Protein AF-A7ZFD3-F1 (afdb_monomer_lite)

Radius of gyration: 21.46 Å; chains: 1; bounding box: 38×35×59 Å

Secondary structure (DSSP, 8-state):
-EEEE-TTS--EEE---TTS-HHHHGGG--SEEEE------SS---SS--SS---EEEEEEEEETTEEEEEEEEES---TT--HHHHHHHHTTT-BSSSS---B--EEEETT---

Sequence (115 aa):
MLRQQIDGLYSKSLVFSTGSDESALIPLLAGKIETYSSFQEGGTAVTATPDPLNRKSVIVGAKTPTGRVSTMITIPHVKQSYMYQNFVADFKNNLNASFDDTTKCDYVTLKFDRL

Structure (mmCIF, N/CA/C/O backbone):
data_AF-A7ZFD3-F1
#
_entry.id   AF-A7ZFD3-F1
#
loop_
_atom_site.group_PDB
_atom_site.id
_atom_site.type_symbol
_atom_site.label_atom_id
_atom_site.label_alt_id
_atom_site.label_comp_id
_atom_site.label_asym_id
_atom_site.label_entity_id
_atom_site.label_seq_id
_atom_site.pdbx_PDB_ins_code
_atom_site.Cartn_x
_atom_site.Cartn_y
_atom_site.Cartn_z
_atom_site.occupancy
_atom_site.B_iso_or_equiv
_atom_site.auth_seq_id
_atom_site.auth_comp_id
_atom_site.auth_asym_id
_atom_site.auth_atom_id
_atom_site.pdbx_PDB_model_num
ATOM 1 N N . MET A 1 1 ? 3.042 -2.813 -25.254 1.00 77.50 1 MET A N 1
ATOM 2 C CA . MET A 1 1 ? 2.691 -4.206 -24.879 1.00 77.50 1 MET A CA 1
ATOM 3 C C . MET A 1 1 ? 2.290 -4.923 -26.152 1.00 77.50 1 MET A C 1
ATOM 5 O O . MET A 1 1 ? 1.434 -4.400 -26.859 1.00 77.50 1 MET A O 1
ATOM 9 N N . LEU A 1 2 ? 2.878 -6.085 -26.438 1.00 83.56 2 LEU A N 1
ATOM 10 C CA . LEU A 1 2 ? 2.490 -6.903 -27.591 1.00 83.56 2 LEU A CA 1
ATOM 11 C C . LEU A 1 2 ? 1.629 -8.071 -27.131 1.00 83.56 2 LEU A C 1
ATOM 13 O O . LEU A 1 2 ? 2.004 -8.802 -26.215 1.00 83.56 2 LEU A O 1
ATOM 17 N N . ARG A 1 3 ? 0.490 -8.267 -27.788 1.00 82.06 3 ARG A N 1
ATOM 18 C CA . ARG A 1 3 ? -0.311 -9.480 -27.649 1.00 82.06 3 ARG A CA 1
ATOM 19 C C . ARG A 1 3 ? -0.097 -10.339 -28.887 1.00 82.06 3 ARG A C 1
ATOM 21 O O . ARG A 1 3 ? -0.378 -9.899 -29.999 1.00 82.06 3 ARG A O 1
ATOM 28 N N . GLN A 1 4 ? 0.402 -11.551 -28.682 1.00 85.00 4 GLN A N 1
ATOM 29 C CA . GLN A 1 4 ? 0.630 -12.528 -29.738 1.00 85.00 4 GLN A CA 1
ATOM 30 C C . GLN A 1 4 ? -0.478 -13.581 -29.717 1.00 85.00 4 GLN A C 1
ATOM 32 O O . GLN A 1 4 ? -0.764 -14.181 -28.674 1.00 85.00 4 GLN A O 1
ATOM 37 N N . GLN A 1 5 ? -1.081 -13.823 -30.878 1.00 84.69 5 GLN A N 1
ATOM 38 C CA . GLN A 1 5 ? -2.065 -14.874 -31.096 1.00 84.69 5 GLN A CA 1
ATOM 39 C C . GLN A 1 5 ? -1.578 -15.814 -32.202 1.00 84.69 5 GLN A C 1
ATOM 41 O O . GLN A 1 5 ? -1.422 -15.411 -33.355 1.00 84.69 5 GLN A O 1
ATOM 46 N N . ILE A 1 6 ? -1.357 -17.076 -31.839 1.00 86.00 6 ILE A N 1
ATOM 47 C CA . ILE A 1 6 ? -1.008 -18.164 -32.756 1.00 86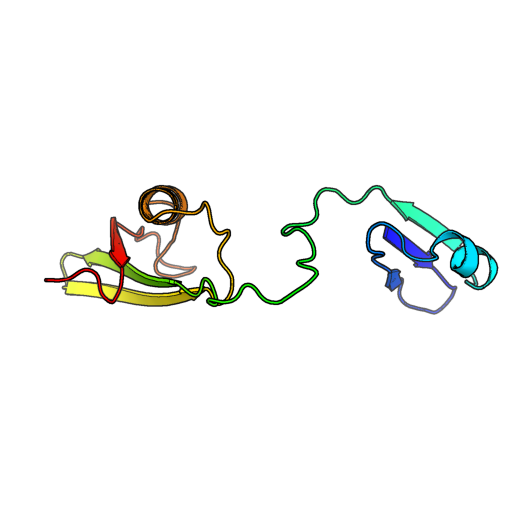.00 6 ILE A CA 1
ATOM 48 C C . ILE A 1 6 ? -2.155 -19.171 -32.714 1.00 86.00 6 ILE A C 1
ATOM 50 O O . ILE A 1 6 ? -2.699 -19.437 -31.641 1.00 86.00 6 ILE A O 1
ATOM 54 N N . ASP A 1 7 ? -2.534 -19.705 -33.871 1.00 81.50 7 ASP A N 1
ATOM 55 C CA . ASP A 1 7 ? -3.617 -20.680 -33.957 1.00 81.50 7 ASP A CA 1
ATOM 56 C C . ASP A 1 7 ? -3.305 -21.941 -33.131 1.00 81.50 7 ASP A C 1
ATOM 58 O O . ASP A 1 7 ? -2.174 -22.430 -33.118 1.00 81.50 7 ASP A O 1
ATOM 62 N N . GLY A 1 8 ? -4.296 -22.428 -32.383 1.00 79.25 8 GLY A N 1
ATOM 63 C CA . GLY A 1 8 ? -4.146 -23.560 -31.460 1.00 79.25 8 GLY A CA 1
ATOM 64 C C . GLY A 1 8 ? -3.370 -23.287 -30.159 1.00 79.25 8 GLY A C 1
ATOM 65 O O . GLY A 1 8 ? -3.196 -24.211 -29.364 1.00 79.25 8 GLY A O 1
ATOM 66 N N . LEU A 1 9 ? -2.923 -22.051 -29.896 1.00 81.62 9 LEU A N 1
ATOM 67 C CA . LEU A 1 9 ? -2.206 -21.672 -28.670 1.00 81.62 9 LEU A CA 1
ATOM 68 C C . LEU A 1 9 ? -2.927 -20.557 -27.905 1.00 81.62 9 LEU A C 1
ATOM 70 O O . LEU A 1 9 ? -3.557 -19.667 -28.477 1.00 81.62 9 LEU A O 1
ATOM 74 N N . TYR A 1 10 ? -2.783 -20.569 -26.580 1.00 82.44 10 TYR A N 1
ATOM 75 C CA . TYR A 1 10 ? -3.254 -19.469 -25.743 1.00 82.44 10 TYR A CA 1
ATOM 76 C C . TYR A 1 10 ? -2.499 -18.178 -26.068 1.00 82.44 10 TYR A C 1
ATOM 78 O O . TYR A 1 10 ? -1.273 -18.185 -26.211 1.00 82.44 10 TYR A O 1
ATOM 86 N N . SER A 1 11 ? -3.230 -17.062 -26.148 1.00 82.88 11 SER A N 1
ATOM 87 C CA . SER A 1 11 ? -2.630 -15.749 -26.385 1.00 82.88 11 SER A CA 1
ATOM 88 C C . SER A 1 11 ? -1.612 -15.415 -25.298 1.00 82.88 11 SER A C 1
ATOM 90 O O . SER A 1 11 ? -1.903 -15.551 -24.109 1.00 82.88 11 SER A O 1
ATOM 92 N N . LYS A 1 12 ? -0.442 -14.922 -25.705 1.00 80.19 12 LYS A N 1
ATOM 93 C CA . LYS A 1 12 ? 0.603 -14.472 -24.783 1.00 80.19 12 LYS A CA 1
ATOM 94 C C . LYS A 1 12 ? 0.780 -12.966 -24.880 1.00 80.19 12 LYS A C 1
ATOM 96 O O . LYS A 1 12 ? 0.753 -12.401 -25.972 1.00 80.19 12 LYS A O 1
ATOM 101 N N . SER A 1 13 ? 0.972 -12.336 -23.728 1.00 81.12 13 SER A N 1
ATOM 102 C CA . SER A 1 13 ? 1.263 -10.909 -23.625 1.00 81.12 13 SER A CA 1
ATOM 103 C C . SER A 1 13 ? 2.730 -10.717 -23.267 1.00 81.12 13 SER A C 1
ATOM 105 O O . SER A 1 13 ? 3.208 -11.285 -22.287 1.00 81.12 13 SER A O 1
ATOM 107 N N . LEU A 1 14 ? 3.430 -9.913 -24.060 1.00 76.69 14 LEU A N 1
ATOM 108 C CA . LEU A 1 14 ? 4.802 -9.484 -23.821 1.00 76.69 14 LEU A CA 1
ATOM 109 C C . LEU A 1 14 ? 4.786 -8.010 -23.403 1.00 76.69 14 LEU A C 1
ATOM 111 O O . LEU A 1 14 ? 4.232 -7.148 -24.098 1.00 76.69 14 LEU A O 1
ATOM 115 N N . VAL A 1 15 ? 5.378 -7.730 -22.245 1.00 75.94 15 VAL A N 1
ATOM 116 C CA . VAL A 1 15 ? 5.545 -6.375 -21.716 1.00 75.94 15 VAL A CA 1
ATOM 117 C C . VAL A 1 15 ? 7.006 -5.987 -21.885 1.00 75.94 15 VAL A C 1
ATOM 119 O O . VAL A 1 15 ? 7.899 -6.723 -21.476 1.00 75.94 15 VAL A O 1
ATOM 122 N N . PHE A 1 16 ? 7.222 -4.840 -22.516 1.00 71.31 16 PHE A N 1
ATOM 123 C CA . PHE A 1 16 ? 8.530 -4.307 -22.870 1.00 71.31 16 PHE A CA 1
ATOM 124 C C . PHE A 1 16 ? 8.791 -3.054 -22.041 1.00 71.31 16 PHE A C 1
ATOM 126 O O . PHE A 1 16 ? 7.879 -2.245 -21.854 1.00 71.31 16 PHE A O 1
ATOM 133 N N . SER A 1 17 ? 10.015 -2.907 -21.541 1.00 69.12 17 SER A N 1
ATOM 134 C CA . SER A 1 17 ? 10.462 -1.699 -20.849 1.00 69.12 17 SER A CA 1
ATOM 135 C C . SER A 1 17 ? 10.835 -0.605 -21.850 1.00 69.12 17 SER A C 1
ATOM 137 O O . SER A 1 17 ? 11.203 -0.878 -22.992 1.00 69.12 17 SER A O 1
ATOM 139 N N . THR A 1 18 ? 10.816 0.653 -21.416 1.00 62.22 18 THR A N 1
ATOM 140 C CA . THR A 1 18 ? 11.252 1.779 -22.259 1.00 62.22 18 THR A CA 1
ATOM 141 C C . THR A 1 18 ? 12.702 1.576 -22.730 1.00 62.22 18 THR A C 1
ATOM 143 O O . THR A 1 18 ? 13.600 1.424 -21.905 1.00 62.22 18 THR A O 1
ATOM 146 N N . GLY A 1 19 ? 12.932 1.565 -24.050 1.00 64.31 19 GLY A N 1
ATOM 147 C CA . GLY A 1 19 ? 14.259 1.377 -24.659 1.00 64.31 19 GLY A CA 1
ATOM 148 C C . GLY A 1 19 ? 14.658 -0.073 -24.969 1.00 64.31 19 GLY A C 1
ATOM 149 O O . GLY A 1 19 ? 15.796 -0.299 -25.363 1.00 64.31 19 GLY A O 1
ATOM 150 N N . SER A 1 20 ? 13.764 -1.054 -24.802 1.00 68.19 20 SER A N 1
ATOM 151 C CA . SER A 1 20 ? 14.018 -2.431 -25.255 1.00 68.19 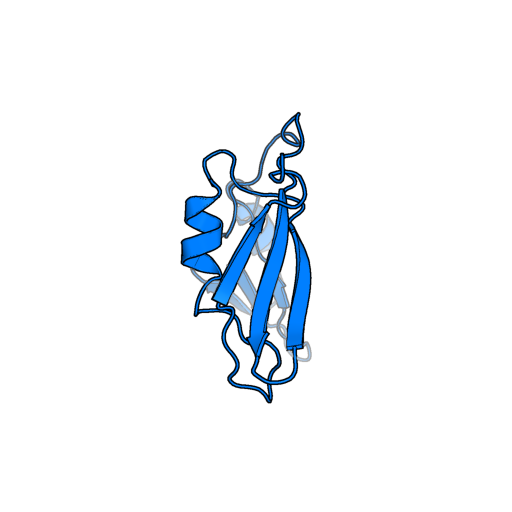20 SER A CA 1
ATOM 152 C C . SER A 1 20 ? 13.852 -2.595 -26.772 1.00 68.19 20 SER A C 1
ATOM 154 O O . SER A 1 20 ? 13.080 -1.861 -27.389 1.00 68.19 20 SER A O 1
ATOM 156 N N . ASP A 1 21 ? 14.498 -3.616 -27.343 1.00 71.88 21 ASP A N 1
ATOM 157 C CA . ASP A 1 21 ? 14.505 -3.953 -28.778 1.00 71.88 21 ASP A CA 1
ATOM 158 C C . ASP A 1 21 ? 13.168 -4.532 -29.303 1.00 71.88 21 ASP A C 1
ATOM 160 O O . ASP A 1 21 ? 13.132 -5.532 -30.022 1.00 71.88 21 ASP A O 1
ATOM 164 N N . GLU A 1 22 ? 12.033 -3.913 -28.958 1.00 73.31 22 GLU A N 1
ATOM 165 C CA . GLU A 1 22 ? 10.692 -4.330 -29.401 1.00 73.31 22 GLU A CA 1
ATOM 166 C C . GLU A 1 22 ? 10.601 -4.375 -30.938 1.00 73.31 22 GLU A C 1
ATOM 168 O O . GLU A 1 22 ? 10.027 -5.303 -31.507 1.00 73.31 22 GLU A O 1
ATOM 173 N N . SER A 1 23 ? 11.251 -3.429 -31.623 1.00 72.31 23 SER A N 1
ATOM 174 C CA . SER A 1 23 ? 11.298 -3.345 -33.089 1.00 72.31 23 SER A CA 1
ATOM 175 C C . SER A 1 23 ? 12.038 -4.510 -33.753 1.00 72.31 23 SER A C 1
ATOM 177 O O . SER A 1 23 ? 11.648 -4.929 -34.842 1.00 72.31 23 SER A O 1
ATOM 179 N N . ALA A 1 24 ? 13.069 -5.061 -33.105 1.00 76.88 24 ALA A N 1
ATOM 180 C CA . ALA A 1 24 ? 13.807 -6.216 -33.614 1.00 76.88 24 ALA A CA 1
ATOM 181 C C . ALA A 1 24 ? 13.045 -7.533 -33.392 1.00 76.88 24 ALA A C 1
ATOM 183 O O . ALA A 1 24 ? 13.259 -8.506 -34.115 1.00 76.88 24 ALA A O 1
ATOM 184 N N . LEU A 1 25 ? 12.142 -7.564 -32.407 1.00 74.12 25 LEU A N 1
ATOM 185 C CA . LEU A 1 25 ? 11.428 -8.770 -31.993 1.00 74.12 25 LEU A CA 1
ATOM 186 C C . LEU A 1 25 ? 10.137 -9.001 -32.793 1.00 74.12 25 LEU A C 1
ATOM 188 O O . LEU A 1 25 ? 9.800 -10.146 -33.080 1.00 74.12 25 LEU A O 1
ATOM 192 N N . ILE A 1 26 ? 9.453 -7.933 -33.225 1.00 76.94 26 ILE A N 1
ATOM 193 C CA . ILE A 1 26 ? 8.242 -7.996 -34.068 1.00 76.94 26 ILE A CA 1
ATOM 194 C C . ILE A 1 26 ? 8.386 -8.912 -35.302 1.00 76.94 26 ILE A C 1
ATOM 196 O O . ILE A 1 26 ? 7.509 -9.755 -35.487 1.00 76.94 26 ILE A O 1
ATOM 200 N N . PRO A 1 27 ? 9.449 -8.827 -36.132 1.00 81.12 27 PRO A N 1
ATOM 201 C CA . PRO A 1 27 ? 9.572 -9.687 -37.315 1.00 81.12 27 PRO A CA 1
ATOM 202 C C . PRO A 1 27 ? 9.852 -11.163 -36.989 1.00 81.12 27 PRO A C 1
ATOM 204 O O . PRO A 1 27 ? 9.700 -12.012 -37.862 1.00 81.12 27 PRO A O 1
ATOM 207 N N . LEU A 1 28 ? 10.264 -11.482 -35.758 1.00 81.06 28 LEU A N 1
ATOM 208 C CA . LEU A 1 28 ? 10.558 -12.851 -35.321 1.00 81.06 28 LEU A CA 1
ATOM 209 C C . LEU A 1 28 ? 9.330 -13.567 -34.738 1.00 81.06 28 LEU A C 1
ATOM 211 O O . LEU A 1 28 ? 9.353 -14.784 -34.551 1.00 81.06 28 LEU A O 1
ATOM 215 N N . LEU A 1 29 ? 8.263 -12.831 -34.419 1.00 81.12 29 LEU A N 1
ATOM 216 C CA . LEU A 1 29 ? 7.065 -13.382 -33.797 1.00 81.12 29 LEU A CA 1
ATOM 217 C C . LEU A 1 29 ? 6.101 -13.929 -34.859 1.00 81.12 29 LEU A C 1
ATOM 219 O O . LEU A 1 29 ? 5.704 -13.239 -35.792 1.00 81.12 29 LEU A O 1
ATOM 223 N N . ALA A 1 30 ? 5.688 -15.184 -34.688 1.00 80.56 30 ALA A N 1
ATOM 224 C CA . ALA A 1 30 ? 4.699 -15.827 -35.547 1.00 80.56 30 ALA A CA 1
ATOM 225 C C . ALA A 1 30 ? 3.257 -15.448 -35.161 1.00 80.56 30 ALA A C 1
ATOM 227 O O . ALA A 1 30 ? 2.964 -15.171 -33.995 1.00 80.56 30 ALA A O 1
ATOM 228 N N . GLY A 1 31 ? 2.340 -15.527 -36.124 1.00 84.25 31 GLY A N 1
ATOM 229 C CA . GLY A 1 31 ? 0.909 -15.310 -35.901 1.00 84.25 31 GLY A CA 1
ATOM 230 C C . GLY A 1 31 ? 0.487 -13.840 -35.949 1.00 84.25 31 GLY A C 1
ATOM 231 O O . GLY A 1 31 ? 1.180 -12.989 -36.501 1.00 84.25 31 GLY A O 1
ATOM 232 N N . LYS A 1 32 ? -0.697 -13.546 -35.402 1.00 81.75 32 LYS A N 1
ATOM 233 C CA . LYS A 1 32 ? -1.246 -12.187 -35.353 1.00 81.75 32 LYS A CA 1
ATOM 234 C C . LYS A 1 32 ? -0.661 -11.446 -34.154 1.00 81.75 32 LYS A C 1
ATOM 236 O O . LYS A 1 32 ? -0.745 -11.931 -33.024 1.0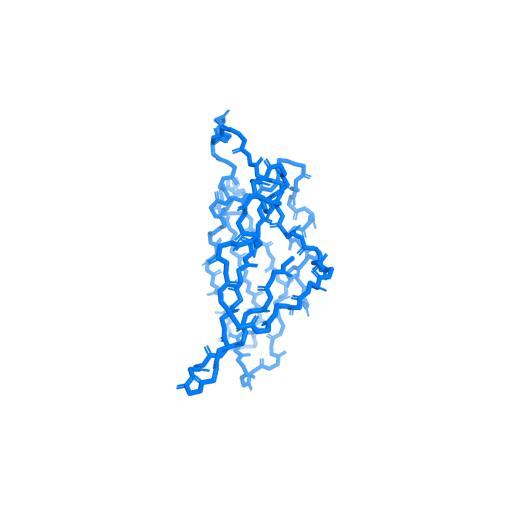0 81.75 32 LYS A O 1
ATOM 241 N N . ILE A 1 33 ? -0.109 -10.264 -34.407 1.00 81.75 33 ILE A N 1
ATOM 242 C CA . ILE A 1 33 ? 0.474 -9.392 -33.387 1.00 81.75 33 ILE A CA 1
ATOM 243 C C . ILE A 1 33 ? -0.382 -8.135 -33.285 1.00 81.75 33 ILE A C 1
ATOM 245 O O . ILE A 1 33 ? -0.652 -7.477 -34.289 1.00 81.75 33 ILE A O 1
ATOM 249 N N . GLU A 1 34 ? -0.804 -7.802 -32.071 1.00 80.62 34 GLU A N 1
ATOM 250 C CA . GLU A 1 34 ? -1.528 -6.569 -31.773 1.00 80.62 34 GLU A CA 1
ATOM 251 C C . GLU A 1 34 ? -0.750 -5.738 -30.752 1.00 80.62 34 GLU A C 1
ATOM 253 O O . GLU A 1 34 ? -0.390 -6.222 -29.672 1.00 80.62 34 GLU A O 1
ATOM 258 N N . THR A 1 35 ? -0.505 -4.474 -31.098 1.00 74.88 35 THR A N 1
ATOM 259 C CA . THR A 1 35 ? 0.192 -3.518 -30.237 1.00 74.88 35 THR A CA 1
ATOM 260 C C . THR A 1 35 ? -0.818 -2.737 -29.413 1.00 74.88 35 THR A C 1
ATOM 262 O O . THR A 1 35 ? -1.686 -2.055 -29.953 1.00 74.88 35 THR A O 1
ATOM 265 N N . TYR A 1 36 ? -0.674 -2.804 -28.093 1.00 73.81 36 TYR A N 1
ATOM 266 C CA . TYR A 1 36 ? -1.496 -2.063 -27.145 1.00 73.81 36 TYR A CA 1
ATOM 267 C C . TYR A 1 36 ? -0.653 -1.011 -26.421 1.00 73.81 36 TYR A C 1
ATOM 269 O O . TYR A 1 36 ? 0.468 -1.291 -25.967 1.00 73.81 36 TYR A O 1
ATOM 277 N N . SER A 1 37 ? -1.220 0.188 -26.268 1.00 63.88 37 SER A N 1
ATOM 278 C CA . SER A 1 37 ? -0.684 1.226 -25.390 1.00 63.88 37 SER A CA 1
ATOM 279 C C . SER A 1 37 ? -0.735 0.737 -23.941 1.00 63.88 37 SER A C 1
ATOM 281 O O . SER A 1 37 ? -1.808 0.411 -23.431 1.00 63.88 37 SER A O 1
ATOM 283 N N . SER A 1 38 ? 0.422 0.672 -23.282 1.00 61.50 38 SER A N 1
ATOM 284 C CA . SER A 1 38 ? 0.496 0.382 -21.848 1.00 61.50 38 SER A CA 1
ATOM 285 C C . SER A 1 38 ? -0.085 1.563 -21.068 1.00 61.50 38 SER A C 1
ATOM 287 O O . SER A 1 38 ? 0.439 2.673 -21.156 1.00 61.50 38 SER A O 1
ATOM 289 N N . PHE A 1 39 ? -1.164 1.347 -20.315 1.00 56.25 39 PHE A N 1
ATOM 290 C CA . PHE A 1 39 ? -1.657 2.331 -19.354 1.00 56.25 39 PHE A CA 1
ATOM 291 C C . PHE A 1 39 ? -0.954 2.100 -18.009 1.00 56.25 39 PHE A C 1
ATOM 293 O O . PHE A 1 39 ? -1.354 1.247 -17.229 1.00 56.25 39 PHE A O 1
ATOM 300 N N . GLN A 1 40 ? 0.092 2.904 -17.793 1.00 51.91 40 GLN A N 1
ATOM 301 C CA . GLN A 1 40 ? 0.892 3.089 -16.573 1.00 51.91 40 GLN A CA 1
ATOM 302 C C . GLN A 1 40 ? 1.756 1.908 -16.089 1.00 51.91 40 GLN A C 1
ATOM 304 O O . GLN A 1 40 ? 1.276 0.902 -15.578 1.00 51.91 40 GLN A O 1
ATOM 309 N N . GLU A 1 41 ? 3.077 2.121 -16.130 1.00 48.47 41 GLU A N 1
ATOM 310 C CA . GLU A 1 41 ? 4.026 1.472 -15.223 1.00 48.47 41 GLU A CA 1
ATOM 311 C C . GLU A 1 41 ? 3.911 2.124 -13.840 1.00 48.47 41 GLU A C 1
ATOM 313 O O . GLU A 1 41 ? 4.213 3.306 -13.650 1.00 48.47 41 GLU A O 1
ATOM 318 N N . GLY A 1 42 ? 3.502 1.347 -12.842 1.00 49.12 42 GLY A N 1
ATOM 319 C CA . GLY A 1 42 ? 3.846 1.666 -11.467 1.00 49.12 42 GLY A CA 1
ATOM 320 C C . GLY A 1 42 ? 5.340 1.418 -11.257 1.00 49.12 42 GLY A C 1
ATOM 321 O O . GLY A 1 42 ? 5.768 0.270 -11.240 1.00 49.12 42 GLY A O 1
ATOM 322 N N . GLY A 1 43 ? 6.107 2.492 -11.053 1.00 59.72 43 GLY A N 1
ATOM 323 C CA . GLY A 1 43 ? 7.508 2.443 -10.627 1.00 59.72 43 GLY A CA 1
ATOM 324 C C . GLY A 1 43 ? 8.509 2.619 -11.768 1.00 59.72 43 GLY A C 1
ATOM 325 O O . GLY A 1 43 ? 8.679 1.744 -12.605 1.00 59.72 43 GLY A O 1
ATOM 326 N N . THR A 1 44 ? 9.224 3.748 -11.764 1.00 57.53 44 THR A N 1
ATOM 327 C CA . THR A 1 44 ? 10.418 3.946 -12.595 1.00 57.53 44 THR A CA 1
ATOM 328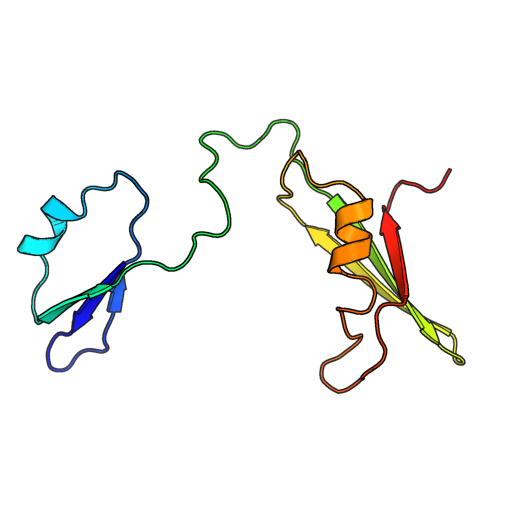 C C . THR A 1 44 ? 11.423 2.838 -12.291 1.00 57.53 44 THR A C 1
ATOM 330 O O . THR A 1 44 ? 11.771 2.644 -11.124 1.00 57.53 44 THR A O 1
ATOM 333 N N . ALA A 1 45 ? 11.900 2.133 -13.320 1.00 52.88 45 ALA A N 1
ATOM 334 C CA . ALA A 1 45 ? 13.007 1.197 -13.181 1.00 52.88 45 ALA A CA 1
ATOM 335 C C . ALA A 1 45 ? 14.197 1.925 -12.538 1.00 52.88 45 ALA A C 1
ATOM 337 O O . ALA A 1 45 ? 14.740 2.877 -13.101 1.00 52.88 45 ALA A O 1
ATOM 338 N N . VAL A 1 46 ? 14.561 1.526 -11.320 1.00 57.75 46 VAL A N 1
ATOM 339 C CA . VAL A 1 46 ? 15.679 2.142 -10.608 1.00 57.75 46 VAL A CA 1
ATOM 340 C C . VAL A 1 46 ? 16.952 1.454 -11.093 1.00 57.75 46 VAL A C 1
ATOM 342 O O . VAL A 1 46 ? 17.118 0.254 -10.903 1.00 57.75 46 VAL A O 1
ATOM 345 N N . THR A 1 47 ? 17.837 2.205 -11.749 1.00 61.50 47 THR A N 1
ATOM 346 C CA . THR A 1 47 ? 19.098 1.705 -12.336 1.00 61.50 47 THR A CA 1
ATOM 347 C C . THR A 1 47 ? 20.092 1.175 -11.298 1.00 61.50 47 THR A C 1
ATOM 349 O O . THR A 1 47 ? 21.027 0.461 -11.649 1.00 61.50 47 THR A O 1
ATOM 352 N N . ALA A 1 48 ? 19.874 1.486 -10.020 1.00 63.94 48 ALA A N 1
ATOM 353 C CA . ALA A 1 48 ? 20.570 0.917 -8.877 1.00 63.94 48 ALA A CA 1
ATOM 354 C C . ALA A 1 48 ? 19.587 0.771 -7.706 1.00 63.94 48 ALA A C 1
ATOM 356 O O . ALA A 1 48 ? 18.708 1.615 -7.526 1.00 63.94 48 ALA A O 1
ATOM 357 N N . THR A 1 49 ? 19.734 -0.270 -6.883 1.00 58.84 49 THR A N 1
ATOM 358 C CA . THR A 1 49 ? 18.999 -0.367 -5.613 1.00 58.84 49 THR A CA 1
ATOM 359 C C . THR A 1 49 ? 19.315 0.878 -4.781 1.00 58.84 49 THR A C 1
ATOM 361 O O . THR A 1 49 ? 20.495 1.119 -4.528 1.00 58.84 49 THR A O 1
ATOM 364 N N . PRO A 1 50 ? 18.314 1.676 -4.358 1.00 57.69 50 PRO A N 1
ATOM 365 C CA . PRO A 1 50 ? 18.569 2.823 -3.499 1.00 57.69 50 PRO A CA 1
ATOM 366 C C . PRO A 1 50 ? 19.296 2.358 -2.238 1.00 57.69 50 PRO A C 1
ATOM 368 O O . PRO A 1 50 ? 18.780 1.502 -1.518 1.00 57.69 50 PRO A O 1
ATOM 371 N N . ASP A 1 51 ? 20.486 2.902 -2.003 1.00 52.44 51 ASP A N 1
ATOM 372 C CA . ASP A 1 51 ? 21.214 2.788 -0.746 1.00 52.44 51 ASP A CA 1
ATOM 373 C C . ASP A 1 51 ? 21.084 4.133 -0.009 1.00 52.44 51 ASP A C 1
ATOM 375 O O . ASP A 1 51 ? 21.579 5.146 -0.512 1.00 52.44 51 ASP A O 1
ATOM 379 N N . PRO A 1 52 ? 20.364 4.203 1.124 1.00 60.34 52 PRO A N 1
ATOM 380 C CA . PRO A 1 52 ? 19.758 3.096 1.864 1.00 60.34 52 PRO A CA 1
ATOM 381 C C . PRO A 1 52 ? 18.428 2.603 1.269 1.00 60.34 52 PRO A C 1
ATOM 383 O O . PRO A 1 52 ? 17.618 3.376 0.751 1.00 60.34 52 PRO A O 1
ATOM 386 N N . LEU A 1 53 ? 18.166 1.297 1.423 1.00 59.47 53 LEU A N 1
ATOM 387 C CA . LEU A 1 53 ? 16.884 0.669 1.091 1.00 59.47 53 LEU A CA 1
ATOM 388 C C . LEU A 1 53 ? 15.747 1.422 1.798 1.00 59.47 53 LEU A C 1
ATOM 390 O O . LEU A 1 53 ? 15.625 1.371 3.024 1.00 59.47 53 LEU A O 1
ATOM 394 N N . ASN A 1 54 ? 14.872 2.072 1.023 1.00 73.25 54 ASN A N 1
ATOM 395 C CA . ASN A 1 54 ? 13.695 2.806 1.511 1.00 73.25 54 ASN A CA 1
ATOM 396 C C . ASN A 1 54 ? 12.569 1.864 1.978 1.00 73.25 54 ASN A C 1
ATOM 398 O O . ASN A 1 54 ? 11.398 2.036 1.640 1.00 73.25 54 ASN A O 1
ATOM 402 N N . ARG A 1 55 ? 12.915 0.846 2.765 1.00 80.50 55 ARG A N 1
ATOM 403 C CA . ARG A 1 55 ? 11.961 -0.065 3.386 1.00 80.50 55 ARG A CA 1
ATOM 404 C C . ARG A 1 55 ? 11.245 0.665 4.513 1.00 80.50 55 ARG A C 1
ATOM 406 O O . ARG A 1 55 ? 11.881 1.148 5.452 1.00 80.50 55 ARG A O 1
ATOM 413 N N . LYS A 1 56 ? 9.915 0.679 4.479 1.00 84.00 56 LYS A N 1
ATOM 414 C CA . LYS A 1 56 ? 9.092 1.198 5.581 1.00 84.00 56 LYS A CA 1
ATOM 415 C C . LYS A 1 56 ? 8.239 0.076 6.154 1.00 84.00 56 LYS A C 1
ATOM 417 O O . LYS A 1 56 ? 7.678 -0.739 5.427 1.00 84.00 56 LYS A O 1
ATOM 422 N N . SER A 1 57 ? 8.189 0.014 7.481 1.00 87.44 57 SER A N 1
ATOM 423 C CA . SER A 1 57 ? 7.304 -0.891 8.213 1.00 87.44 57 SER A CA 1
ATOM 424 C C . SER A 1 57 ? 6.288 -0.059 8.971 1.00 87.44 57 SER A C 1
ATOM 426 O O . SER A 1 57 ? 6.660 0.757 9.820 1.00 87.44 57 SER A O 1
ATOM 428 N N . VAL A 1 58 ? 5.019 -0.272 8.650 1.00 89.88 58 VAL A N 1
ATOM 429 C CA . VAL A 1 58 ? 3.891 0.410 9.276 1.00 89.88 58 VAL A CA 1
ATOM 430 C C . VAL A 1 58 ? 2.991 -0.603 9.963 1.00 89.88 58 VAL A C 1
ATOM 432 O O . VAL A 1 58 ? 2.868 -1.756 9.550 1.00 89.88 58 VAL A O 1
ATOM 435 N N . ILE A 1 59 ? 2.368 -0.160 11.042 1.00 90.69 59 ILE A N 1
ATOM 436 C CA . ILE A 1 59 ? 1.326 -0.887 11.747 1.00 90.69 59 ILE A CA 1
ATOM 437 C C . ILE A 1 59 ? 0.018 -0.192 11.404 1.00 90.69 59 ILE A C 1
ATOM 439 O O . ILE A 1 59 ? -0.142 1.000 11.682 1.00 90.69 59 ILE A O 1
ATOM 443 N N . VAL A 1 60 ? -0.904 -0.949 10.824 1.00 92.06 60 VAL A N 1
ATOM 444 C CA . VAL A 1 60 ? -2.254 -0.492 10.496 1.00 92.06 60 VAL A CA 1
ATOM 445 C C . VAL A 1 60 ? -3.258 -1.235 11.363 1.00 92.06 60 VAL A C 1
ATOM 447 O O . VAL A 1 60 ? -3.031 -2.385 11.755 1.00 92.06 60 VAL A O 1
ATOM 450 N N . GLY A 1 61 ? -4.361 -0.588 11.709 1.00 92.00 61 GLY A N 1
ATOM 451 C CA . GLY A 1 61 ? -5.410 -1.259 12.459 1.00 92.00 61 GLY A CA 1
ATOM 452 C C . GLY A 1 61 ? -6.600 -0.382 12.790 1.00 92.00 61 GLY A C 1
ATOM 453 O O . GLY A 1 61 ? -6.658 0.799 12.452 1.00 92.00 61 GLY A O 1
ATOM 454 N N . ALA A 1 62 ? -7.547 -0.998 13.484 1.00 92.38 62 ALA A N 1
ATOM 455 C CA . ALA A 1 62 ? -8.772 -0.381 13.949 1.00 92.38 62 ALA A CA 1
ATOM 456 C C . ALA A 1 62 ? -8.984 -0.671 15.437 1.00 92.38 62 ALA A C 1
ATOM 458 O O . ALA A 1 62 ? -8.654 -1.753 15.939 1.00 92.38 62 ALA A O 1
ATOM 459 N N . LYS A 1 63 ? -9.540 0.311 16.149 1.00 89.56 63 LYS A N 1
ATOM 460 C CA . LYS A 1 63 ? -10.074 0.109 17.496 1.00 89.56 63 LYS A CA 1
ATOM 461 C C . LYS A 1 63 ? -11.524 -0.340 17.352 1.00 89.56 63 LYS A C 1
ATOM 463 O O . LYS A 1 63 ? -12.342 0.377 16.791 1.00 89.56 63 LYS A O 1
ATOM 468 N N . THR A 1 64 ? -11.822 -1.528 17.850 1.00 86.12 64 THR A N 1
ATOM 469 C CA . THR A 1 64 ? -13.167 -2.112 17.867 1.00 86.12 64 THR A CA 1
ATOM 470 C C . THR A 1 64 ? -13.678 -2.158 19.311 1.00 86.12 64 THR A C 1
ATOM 472 O O . THR A 1 64 ? -12.861 -2.137 20.236 1.00 86.12 64 THR A O 1
ATOM 475 N N . PRO A 1 65 ? -14.997 -2.257 19.549 1.00 83.62 65 PRO A N 1
ATOM 476 C CA . PRO A 1 65 ? -15.538 -2.383 20.906 1.00 83.62 65 PRO A CA 1
ATOM 477 C C . PRO A 1 65 ? -14.964 -3.576 21.689 1.00 83.62 65 PRO A C 1
ATOM 479 O O . PRO A 1 65 ? -14.809 -3.505 22.903 1.00 83.62 65 PRO A O 1
ATOM 482 N N . THR A 1 66 ? -14.601 -4.653 20.989 1.00 83.81 66 THR A N 1
ATOM 483 C CA . THR A 1 66 ? -14.083 -5.903 21.569 1.00 83.81 66 THR A CA 1
ATOM 484 C C . THR A 1 66 ? -12.557 -5.908 21.730 1.00 83.81 66 THR A C 1
ATOM 486 O O . THR A 1 66 ? -11.992 -6.856 22.268 1.00 83.81 66 THR A O 1
ATOM 489 N N . GLY A 1 67 ? -11.857 -4.871 21.258 1.00 86.25 67 GLY A N 1
ATOM 490 C CA . GLY A 1 67 ? -10.398 -4.794 21.314 1.00 86.25 67 GLY A CA 1
ATOM 491 C C . GLY A 1 67 ? -9.779 -4.182 20.062 1.00 86.25 67 GLY A C 1
ATOM 492 O O . GLY A 1 67 ? -10.339 -3.286 19.434 1.00 86.25 67 GLY A O 1
ATOM 493 N N . ARG A 1 68 ? -8.584 -4.642 19.685 1.00 87.50 68 ARG A N 1
ATOM 494 C CA . ARG A 1 68 ? -7.821 -4.078 18.564 1.00 87.50 68 ARG A CA 1
ATOM 495 C C . ARG A 1 68 ? -7.574 -5.128 17.493 1.00 87.50 68 ARG A C 1
ATOM 497 O O . ARG A 1 68 ? -6.949 -6.146 17.775 1.00 87.50 68 ARG A O 1
ATOM 504 N N . VAL A 1 69 ? -7.974 -4.819 16.264 1.00 89.56 69 VAL A N 1
ATOM 505 C CA . VAL A 1 69 ? -7.623 -5.607 15.078 1.00 89.56 69 VAL A CA 1
ATOM 506 C C . VAL A 1 69 ? -6.518 -4.856 14.350 1.00 89.56 69 VAL A C 1
ATOM 508 O O . VAL A 1 69 ? -6.692 -3.702 13.961 1.00 89.56 69 VAL A O 1
ATOM 511 N N . SER A 1 70 ? -5.339 -5.462 14.236 1.00 89.81 70 SER A N 1
ATOM 512 C CA . SER A 1 70 ? -4.176 -4.793 13.650 1.00 89.81 70 SER A CA 1
ATOM 513 C C . SER A 1 70 ? -3.243 -5.766 12.963 1.00 89.81 70 SER A C 1
ATOM 515 O O . SER A 1 70 ? -3.062 -6.881 13.447 1.00 89.81 70 SER A O 1
ATOM 517 N N . THR A 1 71 ? -2.581 -5.297 11.913 1.00 89.62 71 THR A N 1
ATOM 518 C CA . THR A 1 71 ? -1.543 -6.045 11.208 1.00 89.62 71 THR A CA 1
ATOM 519 C C . THR A 1 71 ? -0.314 -5.174 10.958 1.00 89.62 71 THR A C 1
ATOM 521 O O . THR A 1 71 ? -0.359 -3.942 11.047 1.00 89.62 71 THR A O 1
ATOM 524 N N . MET A 1 72 ? 0.809 -5.829 10.683 1.00 90.00 72 MET A N 1
ATOM 525 C CA . MET A 1 72 ? 2.058 -5.185 10.302 1.00 90.00 72 MET A CA 1
ATOM 526 C C . MET A 1 72 ? 2.273 -5.373 8.807 1.00 90.00 72 MET A C 1
ATOM 528 O O . MET A 1 72 ? 2.247 -6.495 8.310 1.00 90.00 72 MET A O 1
ATOM 532 N N . ILE A 1 73 ? 2.526 -4.268 8.111 1.00 89.00 73 ILE A N 1
ATOM 533 C CA . ILE A 1 73 ? 2.807 -4.265 6.680 1.00 89.00 73 ILE A CA 1
ATOM 534 C C . ILE A 1 73 ? 4.223 -3.741 6.485 1.00 89.00 73 ILE A C 1
ATOM 536 O O . ILE A 1 73 ? 4.585 -2.658 6.958 1.00 89.00 73 ILE A O 1
ATOM 540 N N . THR A 1 74 ? 5.032 -4.518 5.774 1.00 88.94 74 THR A N 1
ATOM 541 C CA . THR A 1 74 ? 6.368 -4.110 5.353 1.00 88.94 74 THR A CA 1
ATOM 542 C C . THR A 1 74 ? 6.352 -3.896 3.855 1.00 88.94 74 THR A C 1
ATOM 544 O O . THR A 1 74 ? 6.110 -4.829 3.095 1.00 88.94 74 THR A O 1
ATOM 547 N N . ILE A 1 75 ? 6.643 -2.665 3.438 1.00 87.31 75 ILE A N 1
ATOM 548 C CA . ILE A 1 75 ? 6.794 -2.328 2.027 1.00 87.31 75 ILE A CA 1
ATOM 549 C C . ILE A 1 75 ? 8.294 -2.265 1.733 1.00 87.31 75 ILE A C 1
ATOM 551 O O . ILE A 1 75 ? 8.985 -1.410 2.301 1.00 87.31 75 ILE A O 1
ATOM 555 N N . PRO A 1 76 ? 8.822 -3.186 0.906 1.00 81.81 76 PRO A N 1
ATOM 556 C CA . PRO A 1 76 ? 10.258 -3.304 0.668 1.00 81.81 76 PRO A CA 1
ATOM 557 C C . PRO A 1 76 ? 10.815 -2.104 -0.103 1.00 81.81 76 PRO A C 1
ATOM 559 O O . PRO A 1 76 ? 11.939 -1.681 0.161 1.00 81.81 76 PRO A O 1
ATOM 562 N N . HIS A 1 77 ? 10.008 -1.520 -0.993 1.00 81.25 77 HIS A N 1
ATOM 563 C CA . HIS A 1 77 ? 10.398 -0.398 -1.836 1.00 81.25 77 HIS A CA 1
ATOM 564 C C . HIS A 1 77 ? 9.332 0.690 -1.793 1.00 81.25 77 HIS A C 1
ATOM 566 O O . HIS A 1 77 ? 8.223 0.518 -2.291 1.00 81.25 77 HIS A O 1
ATOM 572 N N . VAL A 1 78 ? 9.683 1.817 -1.186 1.00 83.00 78 VAL A N 1
ATOM 573 C CA . VAL A 1 78 ? 8.840 3.006 -1.108 1.00 83.00 78 VAL A CA 1
ATOM 574 C C . VAL A 1 78 ? 9.563 4.142 -1.827 1.00 83.00 78 VAL A C 1
ATOM 576 O O . VAL A 1 78 ? 10.787 4.269 -1.729 1.00 83.00 78 VAL A O 1
ATOM 579 N N . LYS A 1 79 ? 8.823 4.974 -2.569 1.00 80.56 79 LYS A N 1
ATOM 580 C CA . LYS A 1 79 ? 9.392 6.163 -3.219 1.00 80.56 79 LYS A CA 1
ATOM 581 C C . LYS A 1 79 ? 10.034 7.060 -2.157 1.00 80.56 79 LYS A C 1
ATOM 583 O O . LYS A 1 79 ? 9.440 7.294 -1.113 1.00 80.56 79 LYS A O 1
ATOM 588 N N . GLN A 1 80 ? 11.218 7.607 -2.425 1.00 74.88 80 GLN A N 1
ATOM 589 C CA . GLN A 1 80 ? 11.958 8.407 -1.438 1.00 74.88 80 GLN A CA 1
ATOM 590 C C . GLN A 1 80 ? 11.168 9.624 -0.921 1.00 74.88 80 GLN A C 1
ATOM 592 O O . GLN A 1 80 ? 11.266 9.980 0.247 1.00 74.88 80 GLN A O 1
ATOM 597 N N . SER A 1 81 ? 10.345 10.237 -1.775 1.00 81.31 81 SER A N 1
ATOM 598 C CA . SER A 1 81 ? 9.485 11.368 -1.407 1.00 81.31 81 SER A CA 1
ATOM 599 C C . SER A 1 81 ? 8.235 10.966 -0.615 1.00 81.31 81 SER A C 1
ATOM 601 O O . SER A 1 81 ? 7.416 11.824 -0.297 1.00 81.31 81 SER A O 1
ATOM 603 N N . TYR A 1 82 ? 8.013 9.673 -0.383 1.00 84.00 82 TYR A N 1
ATOM 604 C CA . TYR A 1 82 ? 6.796 9.173 0.234 1.00 84.00 82 TYR A CA 1
ATOM 605 C C . TYR A 1 82 ? 6.952 9.167 1.756 1.00 84.00 82 TYR A C 1
ATOM 607 O O . TYR A 1 82 ? 7.734 8.407 2.335 1.00 84.00 82 TYR A O 1
ATOM 615 N N . MET A 1 83 ? 6.206 10.063 2.392 1.00 84.62 83 MET A N 1
ATOM 616 C CA . MET A 1 83 ? 6.308 10.361 3.817 1.00 84.62 83 MET A CA 1
ATOM 617 C C . MET A 1 83 ? 5.200 9.666 4.612 1.00 84.62 83 MET A C 1
ATOM 619 O O . MET A 1 83 ? 4.258 9.112 4.051 1.00 84.62 83 MET A O 1
ATOM 623 N N . TYR A 1 84 ? 5.286 9.720 5.943 1.00 84.88 84 TYR A N 1
ATOM 624 C CA . TYR A 1 84 ? 4.261 9.166 6.836 1.00 84.88 84 TYR A CA 1
ATOM 625 C C . TYR A 1 84 ? 2.842 9.660 6.515 1.00 84.88 84 TYR A C 1
ATOM 627 O O . TYR A 1 84 ? 1.906 8.868 6.508 1.00 84.88 84 TYR A O 1
ATOM 635 N N . GLN A 1 85 ? 2.685 10.946 6.191 1.00 87.56 85 GLN A N 1
ATOM 636 C CA . GLN A 1 85 ? 1.383 11.521 5.838 1.00 87.56 85 GLN A CA 1
ATOM 637 C C . GLN A 1 85 ? 0.746 10.827 4.628 1.00 87.56 85 GLN A C 1
ATOM 639 O O . GLN A 1 85 ? -0.467 10.643 4.601 1.00 87.56 85 GLN A O 1
ATOM 644 N N . ASN A 1 86 ? 1.562 10.373 3.677 1.00 89.62 86 ASN A N 1
ATOM 645 C CA . ASN A 1 86 ? 1.093 9.639 2.510 1.00 89.62 86 ASN A CA 1
ATOM 646 C C . ASN A 1 86 ? 0.562 8.258 2.923 1.00 89.62 86 ASN A C 1
ATOM 648 O O . ASN A 1 86 ? -0.516 7.876 2.489 1.00 89.62 86 ASN A O 1
ATOM 652 N N . PHE A 1 87 ? 1.245 7.556 3.839 1.00 89.69 87 PHE A N 1
ATOM 653 C CA . PHE A 1 87 ? 0.732 6.299 4.404 1.00 89.69 87 PHE A CA 1
ATOM 654 C C . PHE A 1 87 ? -0.598 6.495 5.131 1.00 89.69 87 PHE A C 1
ATOM 656 O O . PHE A 1 87 ? -1.488 5.655 5.030 1.00 89.69 87 PHE A O 1
ATOM 663 N N . VAL A 1 88 ? -0.741 7.591 5.882 1.00 90.00 88 VAL A N 1
ATOM 664 C CA . VAL A 1 88 ? -2.002 7.915 6.558 1.00 90.00 88 VAL A CA 1
ATOM 665 C C . VAL A 1 88 ? -3.106 8.139 5.528 1.00 90.00 88 VAL A C 1
ATOM 667 O O . VAL A 1 88 ? -4.174 7.554 5.679 1.00 90.00 88 VAL A O 1
ATOM 670 N N . ALA A 1 89 ? -2.848 8.932 4.487 1.00 90.38 89 ALA A N 1
ATOM 671 C CA . ALA A 1 89 ? -3.822 9.229 3.440 1.00 90.38 89 ALA A CA 1
ATOM 672 C C . ALA A 1 89 ? -4.232 7.982 2.641 1.00 90.38 89 ALA A C 1
ATOM 674 O O . ALA A 1 89 ? -5.418 7.776 2.397 1.00 90.38 89 ALA A O 1
ATOM 675 N N . ASP A 1 90 ? -3.268 7.135 2.279 1.00 90.06 90 ASP A N 1
ATOM 676 C CA . ASP A 1 90 ? -3.525 5.970 1.437 1.00 90.06 90 ASP A CA 1
ATOM 677 C C . ASP A 1 90 ? -4.168 4.823 2.219 1.00 90.06 90 ASP A C 1
ATOM 679 O O . ASP A 1 90 ? -4.953 4.074 1.641 1.00 90.06 90 ASP A O 1
ATOM 683 N N . PHE A 1 91 ? -3.867 4.654 3.514 1.00 91.44 91 PHE A N 1
ATOM 684 C CA . PHE A 1 91 ? -4.316 3.476 4.272 1.00 91.44 91 PHE A CA 1
ATOM 685 C C . PHE A 1 91 ? -5.505 3.740 5.189 1.00 91.44 91 PHE A C 1
ATOM 687 O O . PHE A 1 91 ? -6.380 2.875 5.313 1.00 91.44 91 PHE A O 1
ATOM 694 N N . LYS A 1 92 ? -5.567 4.909 5.836 1.00 91.38 92 LYS A N 1
ATOM 695 C CA . LYS A 1 92 ? -6.678 5.232 6.735 1.00 91.38 92 LYS A CA 1
ATOM 696 C C . LYS A 1 92 ? -7.975 5.308 5.932 1.00 91.38 92 LYS A C 1
ATOM 698 O O . LYS A 1 92 ? -8.017 5.927 4.877 1.00 91.38 92 LYS A O 1
ATOM 703 N N . ASN A 1 93 ? -9.032 4.670 6.426 1.00 90.88 93 ASN A N 1
ATOM 704 C CA . ASN A 1 93 ? -10.357 4.555 5.799 1.00 90.88 93 ASN A CA 1
ATOM 705 C C . ASN A 1 93 ? -10.424 3.815 4.446 1.00 90.88 93 ASN A C 1
ATOM 707 O O . ASN A 1 93 ? -11.518 3.447 4.013 1.00 90.88 93 ASN A O 1
ATOM 711 N N . ASN A 1 94 ? -9.286 3.525 3.813 1.00 89.81 94 ASN A N 1
ATOM 712 C CA . ASN A 1 94 ? -9.230 2.847 2.518 1.00 89.81 94 ASN A CA 1
ATOM 713 C C . ASN A 1 94 ? -9.026 1.334 2.649 1.00 89.81 94 ASN A C 1
ATOM 715 O O . ASN A 1 94 ? -9.548 0.581 1.830 1.00 89.81 94 ASN A O 1
ATOM 719 N N . LEU A 1 95 ? -8.318 0.872 3.685 1.00 89.00 95 LEU A N 1
ATOM 720 C CA . LEU A 1 95 ? -8.106 -0.557 3.932 1.00 89.00 95 LEU A CA 1
ATOM 721 C C . LEU A 1 95 ? -9.214 -1.151 4.810 1.00 89.00 95 LEU A C 1
ATOM 723 O O . LEU A 1 95 ? -9.621 -0.539 5.801 1.00 89.00 95 LEU A O 1
ATOM 727 N N . ASN A 1 96 ? -9.647 -2.364 4.466 1.00 88.94 96 ASN A N 1
ATOM 728 C CA . ASN A 1 96 ? -10.556 -3.179 5.273 1.00 88.94 96 ASN A CA 1
ATOM 729 C C . ASN A 1 96 ? -9.768 -4.211 6.087 1.00 88.94 96 ASN A C 1
ATOM 731 O O . ASN A 1 96 ? -8.705 -4.664 5.661 1.00 88.94 96 ASN A O 1
ATOM 735 N N . ALA A 1 97 ? -10.311 -4.610 7.237 1.00 84.62 97 ALA A N 1
ATOM 736 C CA . ALA A 1 97 ? -9.732 -5.665 8.065 1.00 84.62 97 ALA A CA 1
ATOM 737 C C . ALA A 1 97 ? -9.793 -7.058 7.402 1.00 84.62 97 ALA A C 1
ATOM 739 O O . ALA A 1 97 ? -8.897 -7.873 7.614 1.00 84.62 97 ALA A O 1
ATOM 740 N N . SER A 1 98 ? -10.828 -7.321 6.597 1.00 83.00 98 SER A N 1
ATOM 741 C CA . SER A 1 98 ? -11.038 -8.564 5.842 1.00 83.00 98 SER A CA 1
ATOM 742 C C . SER A 1 98 ? -11.832 -8.281 4.557 1.00 83.00 98 SER A C 1
ATOM 744 O O . SER A 1 98 ? -12.335 -7.173 4.367 1.00 83.00 98 SER A O 1
ATOM 746 N N . PHE A 1 99 ? -11.967 -9.277 3.680 1.00 82.12 99 PHE A N 1
ATOM 747 C CA . PHE A 1 99 ? -12.894 -9.224 2.542 1.00 82.12 99 PHE A CA 1
ATOM 748 C C . PHE A 1 99 ? -14.359 -9.197 2.997 1.00 82.12 99 PHE A C 1
ATOM 750 O O . PHE A 1 99 ? -15.166 -8.492 2.396 1.00 82.12 99 PHE A O 1
ATOM 757 N N . ASP A 1 100 ? -14.671 -9.900 4.088 1.00 89.62 100 ASP A N 1
ATOM 758 C CA . ASP A 1 100 ? -16.034 -10.040 4.619 1.00 89.62 100 ASP A CA 1
ATOM 759 C C . ASP A 1 100 ? -16.373 -9.011 5.715 1.00 89.62 100 ASP A C 1
ATOM 761 O O . ASP A 1 100 ? -17.506 -8.955 6.189 1.00 89.62 100 ASP A O 1
ATOM 765 N N . ASP A 1 101 ? -15.397 -8.200 6.141 1.00 81.75 101 ASP A N 1
ATOM 766 C CA . ASP A 1 101 ? -15.544 -7.225 7.227 1.00 81.75 101 ASP A CA 1
ATOM 767 C C . ASP A 1 101 ? -15.329 -5.798 6.709 1.00 81.75 101 ASP A C 1
ATOM 769 O O . ASP A 1 101 ? -14.278 -5.451 6.166 1.00 81.75 101 ASP A O 1
ATOM 773 N N . THR A 1 102 ? -16.328 -4.941 6.919 1.00 85.69 102 THR A N 1
ATOM 774 C CA . THR A 1 102 ? -1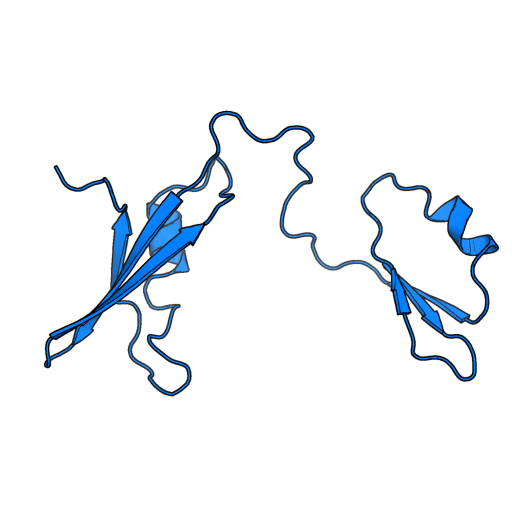6.294 -3.525 6.534 1.00 85.69 102 THR A CA 1
ATOM 775 C C . THR A 1 102 ? -15.513 -2.642 7.507 1.00 85.69 102 THR A C 1
ATOM 777 O O . THR A 1 102 ? -15.417 -1.435 7.283 1.00 85.69 102 THR A O 1
ATOM 780 N N . THR A 1 103 ? -14.972 -3.203 8.592 1.00 87.44 103 THR A N 1
ATOM 781 C CA . THR A 1 103 ? -14.151 -2.481 9.566 1.00 87.44 103 THR A CA 1
ATOM 782 C C . THR A 1 103 ? -12.961 -1.837 8.865 1.00 87.44 103 THR A C 1
ATOM 784 O O . THR A 1 103 ? -12.049 -2.506 8.371 1.00 87.44 103 THR A O 1
ATOM 787 N N . LYS A 1 104 ? -12.986 -0.506 8.822 1.00 89.94 104 LYS A N 1
ATOM 788 C CA . LYS A 1 104 ? -11.967 0.310 8.173 1.00 89.94 104 LYS A CA 1
ATOM 789 C C . LYS A 1 104 ? -10.750 0.502 9.066 1.00 89.94 104 LYS A C 1
ATOM 791 O O . LYS A 1 104 ? -10.868 0.619 10.283 1.00 89.94 104 LYS A O 1
ATOM 796 N N . CYS A 1 105 ? -9.579 0.606 8.445 1.00 90.81 105 CYS A N 1
ATOM 797 C CA . CYS A 1 105 ? -8.360 1.027 9.122 1.00 90.81 105 CYS A CA 1
ATOM 798 C C . CYS A 1 105 ? -8.528 2.444 9.698 1.00 90.81 105 CYS A C 1
ATOM 800 O O . CYS A 1 105 ? -8.678 3.408 8.950 1.00 90.81 105 CYS A O 1
ATOM 802 N N . ASP A 1 106 ? -8.453 2.577 11.019 1.00 90.12 106 ASP A N 1
ATOM 803 C CA . ASP A 1 106 ? -8.628 3.846 11.739 1.00 90.12 106 ASP A CA 1
ATOM 804 C C . ASP A 1 106 ? -7.287 4.552 11.995 1.00 90.12 106 ASP A C 1
ATOM 806 O O . ASP A 1 106 ? -7.176 5.783 11.942 1.00 90.12 106 ASP A O 1
ATOM 810 N N . TYR A 1 107 ? -6.228 3.776 12.235 1.00 89.56 107 TYR A N 1
ATOM 811 C CA . TYR A 1 107 ? -4.911 4.325 12.522 1.00 89.56 107 TYR A CA 1
ATOM 812 C C . TYR A 1 107 ? -3.808 3.638 11.723 1.00 89.56 107 TYR A C 1
ATOM 814 O O . TYR A 1 107 ? -3.832 2.439 11.442 1.00 89.56 107 TYR A O 1
ATOM 822 N N . VAL A 1 108 ? -2.788 4.434 11.430 1.00 90.44 108 VAL A N 1
ATOM 823 C CA . VAL A 1 108 ? -1.522 4.021 10.837 1.00 90.44 108 VAL A CA 1
ATOM 824 C C . VAL A 1 108 ? -0.437 4.521 11.777 1.00 90.44 108 VAL A C 1
ATOM 826 O O . VAL A 1 108 ? -0.568 5.604 12.330 1.00 90.44 108 VAL A O 1
ATOM 829 N N . THR A 1 109 ? 0.606 3.736 12.016 1.00 89.12 109 THR A N 1
ATOM 830 C CA . THR A 1 109 ? 1.754 4.150 12.837 1.00 89.12 109 THR A CA 1
ATOM 831 C C . THR A 1 109 ? 3.035 3.578 12.255 1.00 89.12 109 THR A C 1
ATOM 833 O O . THR A 1 109 ? 3.045 2.453 11.755 1.00 89.12 109 THR A O 1
ATOM 836 N N . LEU A 1 110 ? 4.129 4.333 12.307 1.00 84.75 110 LEU A N 1
ATOM 837 C CA . LEU A 1 110 ? 5.444 3.805 11.955 1.00 84.75 110 LEU A CA 1
ATOM 838 C C . LEU A 1 110 ? 5.948 2.899 13.083 1.00 84.75 110 LEU A C 1
ATOM 840 O O . LEU A 1 110 ? 5.849 3.239 14.261 1.00 84.75 110 LEU A O 1
ATOM 844 N N . LYS A 1 111 ? 6.504 1.736 12.725 1.00 74.62 111 LYS A N 1
ATOM 845 C CA . LYS A 1 111 ? 6.926 0.707 13.694 1.00 74.62 111 LYS A CA 1
ATOM 846 C C . LYS A 1 111 ? 7.931 1.215 14.739 1.00 74.62 111 LYS A C 1
ATOM 848 O O . LYS A 1 111 ? 7.913 0.731 15.864 1.00 74.62 111 LYS A O 1
ATOM 853 N N . PHE A 1 112 ? 8.794 2.157 14.363 1.00 68.00 112 PHE A N 1
ATOM 854 C CA . PHE A 1 112 ? 9.899 2.656 15.192 1.00 68.00 112 PHE A CA 1
ATOM 855 C C . PHE A 1 112 ? 9.737 4.123 15.614 1.00 68.00 112 PHE A C 1
ATOM 857 O O . PHE A 1 112 ? 10.693 4.725 16.077 1.00 68.00 112 PHE A O 1
ATOM 864 N N . ASP A 1 113 ? 8.547 4.701 15.445 1.00 61.09 113 ASP A N 1
ATOM 865 C CA . ASP A 1 113 ? 8.271 6.120 15.731 1.00 61.09 113 ASP A CA 1
ATOM 866 C C . ASP A 1 113 ? 7.558 6.312 17.082 1.00 61.09 113 ASP A C 1
ATOM 868 O O . A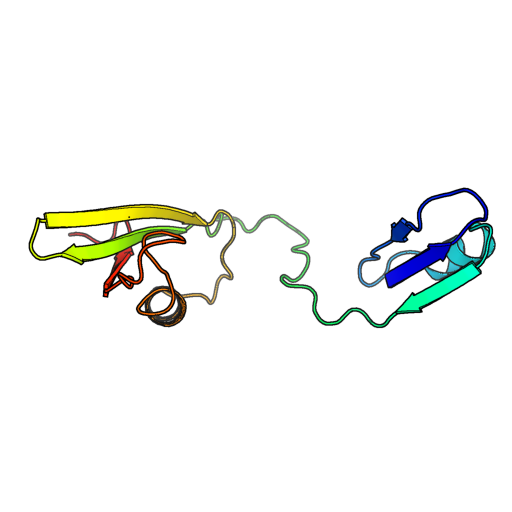SP A 1 113 ? 6.764 7.227 17.277 1.00 61.09 113 ASP A O 1
ATOM 872 N N . ARG A 1 114 ? 7.779 5.383 18.019 1.00 55.12 114 ARG A N 1
ATOM 873 C CA . ARG A 1 114 ? 7.366 5.540 19.416 1.00 55.12 114 ARG A CA 1
ATOM 874 C C . ARG A 1 114 ? 8.621 5.802 20.241 1.00 55.12 114 ARG A C 1
ATOM 876 O O . ARG A 1 114 ? 9.380 4.865 20.482 1.00 55.12 114 ARG A O 1
ATOM 883 N N . LEU A 1 115 ? 8.829 7.073 20.588 1.00 45.25 115 LEU A N 1
ATOM 884 C CA . LEU A 1 115 ? 9.665 7.496 21.716 1.00 45.25 115 LEU A CA 1
ATOM 885 C C . LEU A 1 115 ? 8.970 7.138 23.033 1.00 45.25 115 LEU A C 1
ATOM 887 O O . LEU A 1 115 ? 7.723 7.268 23.084 1.00 45.25 115 LEU A O 1
#

Organism: Campylobacter concisus (strain 13826) (NCBI:txid360104)

Foldseek 3Di:
DKWFDDPPDDIDDDDDDPPDVPVVCVVVGDHDIDDDDDDDDDDDDDPDQDVVFPKFKKKWWDQDPVGIQIDIDIDRHDDPPQDPVNVCVCQFQPDASDPPGSGGTHDMGTPPPDD

pLDDT: mean 78.58, std 11.94, range [45.25, 92.38]